Protein AF-A0A8T4J814-F1 (afdb_monomer)

Nearest PDB structures (foldseek):
  3o04-assembly1_A  TM=9.992E-01  e=4.311E-05  Listeria monocytogenes EGD-e
  5sxo-assembly1_A-2  TM=1.005E+00  e=4.311E-05  Listeria monocytogenes ATCC 19115
  4b7v-assembly1_A  TM=9.773E-01  e=1.394E-04  Pseudomonas aeruginosa PAO1
  8qer-assembly1_A  TM=9.788E-01  e=2.506E-04  Pseudomonas aeruginosa
  6smo-assembly3_F  TM=9.863E-01  e=3.617E-04  Photorhabdus laumondii subsp. laumondii TTO1

Structure (mmCIF,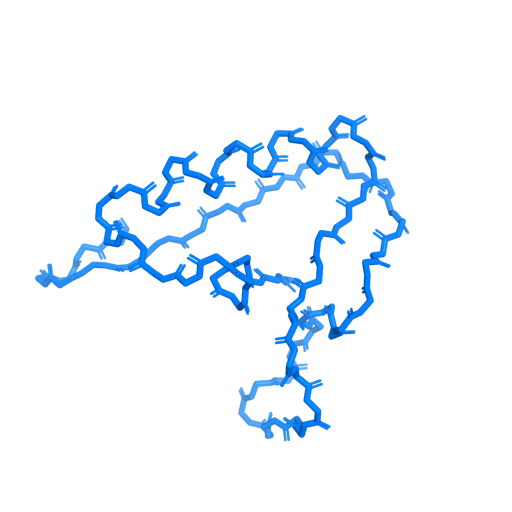 N/CA/C/O backbone):
data_AF-A0A8T4J814-F1
#
_entry.id   AF-A0A8T4J814-F1
#
loop_
_atom_site.group_PDB
_atom_site.id
_atom_site.type_symbol
_atom_site.label_atom_id
_atom_site.label_alt_id
_atom_site.label_comp_id
_atom_site.label_asym_id
_atom_site.label_entity_id
_atom_site.label_seq_id
_atom_site.pdbx_PDB_ins_code
_atom_site.Cartn_x
_atom_site.Cartn_y
_atom_site.Cartn_z
_atom_site.occupancy
_atom_site.B_iso_or_equiv
_atom_site.auth_seq_id
_atom_site.auth_comp_id
_atom_site.auth_asym_id
_atom_site.auth_atom_id
_atom_site.pdbx_PDB_model_num
ATOM 1 N N . VAL A 1 1 ? -8.761 -2.773 -2.379 1.00 94.44 1 VAL A N 1
ATOM 2 C CA . VAL A 1 1 ? -7.276 -2.850 -2.335 1.00 94.44 1 VAL A CA 1
ATOM 3 C C . VAL A 1 1 ? -6.742 -1.518 -2.847 1.00 94.44 1 VAL A C 1
ATOM 5 O O . VAL A 1 1 ? -7.436 -0.904 -3.636 1.00 94.44 1 VAL A O 1
ATOM 8 N N . SER A 1 2 ? -5.588 -1.017 -2.411 1.00 97.44 2 SER A N 1
ATOM 9 C CA . SER A 1 2 ? -4.972 0.174 -3.024 1.00 97.44 2 SER A CA 1
ATOM 10 C C . SER A 1 2 ? -3.448 0.142 -2.898 1.00 97.44 2 SER A C 1
ATOM 12 O O . SER A 1 2 ? -2.909 -0.698 -2.176 1.00 97.44 2 SER A O 1
ATOM 14 N N . SER A 1 3 ? -2.745 1.014 -3.630 1.00 98.25 3 SER A N 1
ATOM 15 C CA . SER A 1 3 ? -1.277 1.075 -3.635 1.00 98.25 3 SER A CA 1
ATOM 16 C C . SER A 1 3 ? -0.765 2.494 -3.415 1.00 98.25 3 SER A C 1
ATOM 18 O O . SER A 1 3 ? -0.791 3.319 -4.322 1.00 98.25 3 SER A O 1
ATOM 20 N N . ILE A 1 4 ? -0.197 2.771 -2.236 1.00 98.38 4 ILE A N 1
ATOM 21 C CA . ILE A 1 4 ? 0.395 4.088 -1.937 1.00 98.38 4 ILE A CA 1
ATOM 22 C C . ILE A 1 4 ? 1.678 4.361 -2.737 1.00 98.38 4 ILE A C 1
ATOM 24 O O . ILE A 1 4 ? 2.080 5.519 -2.880 1.00 98.38 4 ILE A O 1
ATOM 28 N N . LYS A 1 5 ? 2.295 3.320 -3.323 1.00 98.50 5 LYS A N 1
ATOM 29 C CA . LYS A 1 5 ? 3.431 3.464 -4.250 1.00 98.50 5 LYS A CA 1
ATOM 30 C C . LYS A 1 5 ? 3.079 4.365 -5.440 1.00 98.50 5 LYS A C 1
ATOM 32 O O . LYS A 1 5 ? 3.978 4.981 -6.003 1.00 98.50 5 LYS A O 1
ATOM 37 N N . SER A 1 6 ? 1.795 4.508 -5.787 1.00 98.25 6 SER A N 1
ATOM 38 C CA . SER A 1 6 ? 1.336 5.437 -6.826 1.00 98.25 6 SER A CA 1
ATOM 39 C C . SER A 1 6 ? 1.608 6.914 -6.507 1.00 98.25 6 SER A C 1
ATOM 41 O O . SER A 1 6 ? 1.579 7.742 -7.412 1.00 98.25 6 SER A O 1
ATOM 43 N N . MET A 1 7 ? 1.824 7.259 -5.233 1.00 98.38 7 MET A N 1
ATOM 44 C CA . MET A 1 7 ? 2.046 8.632 -4.763 1.00 98.38 7 MET A CA 1
ATOM 45 C C . MET A 1 7 ? 3.485 8.858 -4.294 1.00 98.38 7 MET A C 1
ATOM 47 O O . MET A 1 7 ? 4.077 9.890 -4.594 1.00 98.38 7 MET A O 1
ATOM 51 N N . ILE A 1 8 ? 4.053 7.895 -3.561 1.00 97.94 8 ILE A N 1
ATOM 52 C CA . ILE A 1 8 ? 5.381 8.031 -2.934 1.00 97.94 8 ILE A CA 1
ATOM 53 C C . ILE A 1 8 ? 6.477 7.206 -3.624 1.00 97.94 8 ILE A C 1
ATOM 55 O O . ILE A 1 8 ? 7.631 7.225 -3.199 1.00 97.94 8 ILE A O 1
ATOM 59 N N . GLY A 1 9 ? 6.130 6.472 -4.684 1.00 97.88 9 GLY A N 1
ATOM 60 C CA . GLY A 1 9 ? 7.042 5.580 -5.391 1.00 97.88 9 GLY A CA 1
ATOM 61 C C . GLY A 1 9 ? 7.406 4.322 -4.599 1.00 97.88 9 GLY A C 1
ATOM 62 O O . GLY A 1 9 ? 6.804 3.987 -3.578 1.00 97.88 9 GLY A O 1
ATOM 63 N N . HIS A 1 10 ? 8.411 3.595 -5.091 1.00 97.94 10 HIS A N 1
ATOM 64 C CA . HIS A 1 10 ? 8.891 2.362 -4.470 1.00 97.94 10 HIS A CA 1
ATOM 65 C C . HIS A 1 10 ? 10.264 2.565 -3.818 1.00 97.94 10 HIS A C 1
ATOM 67 O O . HIS A 1 10 ? 11.306 2.459 -4.458 1.00 97.94 10 HIS A O 1
ATOM 73 N N . SER A 1 11 ? 10.268 2.776 -2.503 1.00 97.12 11 SER A N 1
ATOM 74 C CA . SER A 1 11 ? 11.477 2.979 -1.688 1.00 97.12 11 SER A CA 1
ATOM 75 C C . SER A 1 11 ? 12.195 1.677 -1.281 1.00 97.12 11 SER A C 1
ATOM 77 O O . SER A 1 11 ? 12.862 1.619 -0.246 1.00 97.12 11 SER A O 1
ATOM 79 N N . LEU A 1 12 ? 12.070 0.618 -2.092 1.00 96.31 12 LEU A N 1
ATOM 80 C CA . LEU A 1 12 ? 12.664 -0.706 -1.858 1.00 96.31 12 LEU A CA 1
ATOM 81 C C . LEU A 1 12 ? 12.374 -1.229 -0.442 1.00 96.31 12 LEU A C 1
ATOM 83 O O . LEU A 1 12 ? 11.213 -1.294 -0.051 1.00 96.31 12 LEU A O 1
ATOM 87 N N . GLY A 1 13 ? 13.402 -1.586 0.333 1.00 95.00 13 GLY A N 1
ATOM 88 C CA . GLY A 1 13 ? 13.247 -2.171 1.667 1.00 95.00 13 GLY A CA 1
ATOM 89 C C . GLY A 1 13 ? 12.500 -1.287 2.671 1.00 95.00 13 GLY A C 1
ATOM 90 O O . GLY A 1 13 ? 11.966 -1.807 3.643 1.00 95.00 13 GLY A O 1
ATOM 91 N N . ALA A 1 14 ? 12.407 0.027 2.439 1.00 97.62 14 ALA A N 1
ATOM 92 C CA . ALA A 1 14 ? 11.648 0.920 3.312 1.00 97.62 14 ALA A CA 1
ATOM 93 C C . ALA A 1 14 ? 10.134 0.890 3.043 1.00 97.62 14 ALA A C 1
ATOM 95 O O . ALA A 1 14 ? 9.364 1.301 3.913 1.00 97.62 14 ALA A O 1
ATOM 96 N N . ILE A 1 15 ? 9.689 0.423 1.867 1.00 98.06 15 ILE A N 1
ATOM 97 C CA . ILE A 1 15 ? 8.290 0.600 1.457 1.00 98.06 15 ILE A CA 1
ATOM 98 C C . ILE A 1 15 ? 7.322 -0.163 2.357 1.00 98.06 15 ILE A C 1
ATOM 100 O O . ILE A 1 15 ? 6.276 0.377 2.693 1.00 98.06 15 ILE A O 1
ATOM 104 N N . GLY A 1 16 ? 7.710 -1.353 2.828 1.00 97.19 16 GLY A N 1
ATOM 105 C CA . GLY A 1 16 ? 6.872 -2.157 3.717 1.00 97.19 16 GLY A CA 1
ATOM 106 C C . GLY A 1 16 ? 6.565 -1.432 5.028 1.00 97.19 16 GLY A C 1
ATOM 107 O O . GLY A 1 16 ? 5.416 -1.386 5.456 1.00 97.19 16 GLY A O 1
ATOM 108 N N . SER A 1 1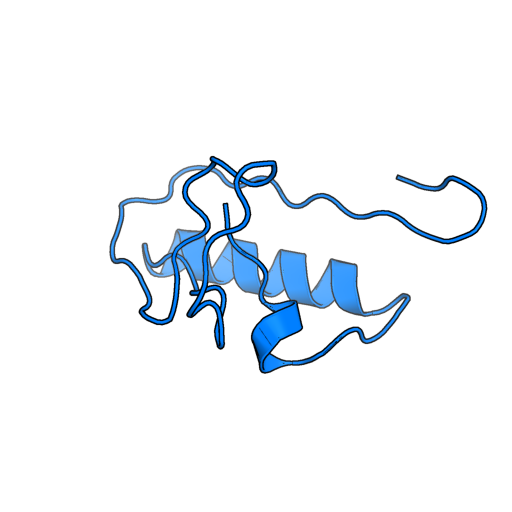7 ? 7.562 -0.775 5.630 1.00 98.31 17 SER A N 1
ATOM 109 C CA . SER A 1 17 ? 7.364 0.020 6.849 1.00 98.31 17 SER A CA 1
ATOM 110 C C . SER A 1 17 ? 6.449 1.225 6.617 1.00 98.31 17 SER A C 1
ATOM 112 O O . SER A 1 17 ? 5.631 1.551 7.476 1.00 98.31 17 SER A O 1
ATOM 114 N N . ILE A 1 18 ? 6.558 1.880 5.456 1.00 98.44 18 ILE A N 1
ATOM 115 C CA . ILE A 1 18 ? 5.694 3.017 5.107 1.00 98.44 18 ILE A CA 1
ATOM 116 C C . ILE A 1 18 ? 4.254 2.545 4.857 1.00 98.44 18 ILE A C 1
ATOM 118 O O . ILE A 1 18 ? 3.310 3.195 5.301 1.00 98.44 18 ILE A O 1
ATOM 122 N N . GLU A 1 19 ? 4.072 1.393 4.210 1.00 98.44 19 GLU A N 1
ATOM 123 C CA . GLU A 1 19 ? 2.759 0.777 3.990 1.00 98.44 19 GLU A CA 1
ATOM 124 C C . GLU A 1 19 ? 2.084 0.384 5.305 1.00 98.44 19 GLU A C 1
ATOM 126 O O . GLU A 1 19 ? 0.890 0.627 5.471 1.00 98.44 19 GLU A O 1
ATOM 131 N N . VAL A 1 20 ? 2.839 -0.142 6.274 1.00 98.44 20 VAL A N 1
ATOM 132 C CA . VAL A 1 20 ? 2.320 -0.436 7.620 1.00 98.44 20 VAL A CA 1
ATOM 133 C C . VAL A 1 20 ? 1.879 0.840 8.341 1.00 98.44 20 VAL A C 1
ATOM 135 O O . VAL A 1 20 ? 0.800 0.858 8.932 1.00 98.44 20 VAL A O 1
ATOM 138 N N . ALA A 1 21 ? 2.656 1.924 8.260 1.00 98.56 21 ALA A N 1
ATOM 139 C CA . ALA A 1 21 ? 2.258 3.210 8.836 1.00 98.56 21 ALA A CA 1
ATOM 140 C C . ALA A 1 21 ? 0.974 3.755 8.184 1.00 98.56 21 ALA A C 1
ATOM 142 O O . ALA A 1 21 ? 0.061 4.189 8.885 1.00 98.56 21 ALA A O 1
ATOM 143 N N . ALA A 1 22 ? 0.863 3.671 6.855 1.00 98.56 22 ALA A N 1
ATOM 144 C CA . ALA A 1 22 ? -0.347 4.063 6.135 1.00 98.56 22 ALA A CA 1
ATOM 145 C C . ALA A 1 22 ? -1.560 3.196 6.514 1.00 98.56 22 ALA A C 1
ATOM 147 O O . ALA A 1 22 ? -2.658 3.721 6.667 1.00 98.56 22 ALA A O 1
ATOM 148 N N . CYS A 1 23 ? -1.369 1.890 6.719 1.00 98.69 23 CYS A N 1
ATOM 149 C CA . CYS A 1 23 ? -2.414 0.978 7.185 1.00 98.69 23 CYS A CA 1
ATOM 150 C C . CYS A 1 23 ? -2.928 1.345 8.585 1.00 98.69 23 CYS A C 1
ATOM 152 O O . CYS A 1 23 ? -4.137 1.345 8.809 1.00 98.69 23 CYS A O 1
ATOM 154 N N . ALA A 1 24 ? -2.031 1.693 9.513 1.00 98.75 24 ALA A N 1
ATOM 155 C CA . ALA A 1 24 ? -2.417 2.152 10.847 1.00 98.75 24 ALA A CA 1
ATOM 156 C C . ALA A 1 24 ? -3.247 3.445 10.779 1.00 98.75 24 ALA A C 1
ATOM 158 O O . ALA A 1 24 ? -4.299 3.536 11.408 1.00 98.75 24 ALA A O 1
ATOM 159 N N . LEU A 1 25 ? -2.822 4.403 9.947 1.00 98.62 25 LEU A N 1
ATOM 160 C CA . LEU A 1 25 ? -3.559 5.648 9.721 1.00 98.62 25 LEU A CA 1
ATOM 161 C C . LEU A 1 25 ? -4.907 5.419 9.022 1.00 98.62 25 LEU A C 1
ATOM 163 O O . LEU A 1 25 ? -5.859 6.143 9.303 1.00 9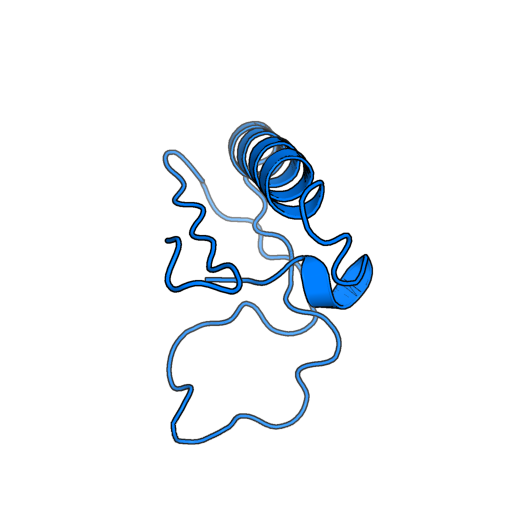8.62 25 LEU A O 1
ATOM 167 N N . ALA A 1 26 ? -5.010 4.427 8.135 1.00 98.75 26 ALA A N 1
ATOM 168 C CA . ALA A 1 26 ? -6.265 4.088 7.468 1.00 98.75 26 ALA A CA 1
ATOM 169 C C . ALA A 1 26 ? -7.322 3.583 8.463 1.00 98.75 26 ALA A C 1
ATOM 171 O O . ALA A 1 26 ? -8.479 3.993 8.376 1.00 98.75 26 ALA A O 1
ATOM 172 N N . ILE A 1 27 ? -6.911 2.753 9.430 1.00 98.69 27 ILE A N 1
ATOM 173 C CA . ILE A 1 27 ? -7.764 2.311 10.546 1.00 98.69 27 ILE A CA 1
ATOM 174 C C . ILE A 1 27 ? -8.150 3.502 11.425 1.00 98.69 27 ILE A C 1
ATOM 176 O O . ILE A 1 27 ? -9.328 3.725 11.683 1.00 98.69 27 ILE A O 1
ATOM 180 N N . GLU A 1 28 ? -7.164 4.292 11.862 1.00 98.75 28 GLU A N 1
ATOM 181 C CA . GLU A 1 28 ? -7.390 5.426 12.766 1.00 98.75 28 GLU A CA 1
ATOM 182 C C . GLU A 1 28 ? -8.386 6.440 12.191 1.00 98.75 28 GLU A C 1
ATOM 184 O O . GLU A 1 28 ? -9.263 6.928 12.904 1.00 98.75 28 GLU A O 1
ATOM 189 N N . ASN A 1 29 ? -8.269 6.738 10.896 1.00 98.69 29 ASN A N 1
ATOM 190 C CA . ASN A 1 29 ? -9.054 7.785 10.251 1.00 98.69 29 ASN A CA 1
ATOM 191 C C . ASN A 1 29 ? -10.299 7.265 9.520 1.00 98.69 29 ASN A C 1
ATOM 193 O O . ASN A 1 29 ? -11.086 8.084 9.058 1.00 98.69 29 ASN A O 1
ATOM 197 N N . ASN A 1 30 ? -10.505 5.946 9.410 1.00 98.69 30 ASN A N 1
ATOM 198 C CA . ASN A 1 30 ? -11.567 5.350 8.583 1.00 98.69 30 ASN A CA 1
ATOM 199 C C . ASN A 1 30 ? -11.546 5.862 7.128 1.00 98.69 30 ASN A C 1
ATOM 201 O O . ASN A 1 30 ? -12.571 6.210 6.535 1.00 98.69 30 ASN A O 1
ATOM 205 N N . VAL A 1 31 ? -10.343 5.932 6.552 1.00 98.69 31 VAL A N 1
ATOM 206 C CA . VAL A 1 31 ? -10.119 6.387 5.175 1.00 98.69 31 VAL A CA 1
ATOM 207 C C . VAL A 1 31 ? -9.157 5.443 4.472 1.00 98.69 31 VAL A C 1
ATOM 209 O O . VAL A 1 31 ? -8.040 5.209 4.931 1.00 98.69 31 VAL A O 1
ATOM 212 N N . VAL A 1 32 ? -9.567 4.943 3.309 1.00 98.69 32 VAL A N 1
ATOM 213 C CA . VAL A 1 32 ? -8.716 4.142 2.428 1.00 98.69 32 VAL A CA 1
ATOM 214 C C . VAL A 1 32 ? -7.985 5.076 1.454 1.00 98.69 32 VAL A C 1
ATOM 216 O O . VAL A 1 32 ? -8.650 5.814 0.717 1.00 98.69 32 VAL A O 1
ATOM 219 N N . PRO A 1 33 ? -6.637 5.065 1.415 1.00 98.62 33 PRO A N 1
ATOM 220 C CA . PRO A 1 33 ? -5.883 5.897 0.484 1.00 98.62 33 PRO A CA 1
ATOM 221 C C . PRO A 1 33 ? -6.109 5.438 -0.964 1.00 98.62 33 PRO A C 1
ATOM 223 O O . PRO A 1 33 ? -6.258 4.232 -1.200 1.00 98.62 33 PRO A O 1
ATOM 226 N N . PRO A 1 34 ? -6.097 6.362 -1.939 1.00 98.62 34 PRO A N 1
ATOM 227 C CA . PRO A 1 34 ? -6.323 6.016 -3.331 1.00 98.62 34 PRO A CA 1
ATOM 228 C C . PRO A 1 34 ? -5.102 5.360 -3.971 1.00 98.62 34 PRO A C 1
ATOM 230 O O . PRO A 1 34 ? -3.959 5.578 -3.561 1.00 98.62 34 PRO A O 1
ATOM 233 N N . THR A 1 35 ? -5.350 4.646 -5.063 1.00 98.75 35 THR A N 1
ATOM 234 C CA . THR A 1 35 ? -4.346 4.394 -6.097 1.00 98.75 35 THR A CA 1
ATOM 235 C C . THR A 1 35 ? -4.408 5.545 -7.099 1.00 98.75 35 THR A C 1
ATOM 237 O O . THR A 1 35 ? -5.308 5.623 -7.936 1.00 98.75 35 THR A O 1
ATOM 240 N N . ALA A 1 36 ? -3.475 6.484 -6.974 1.00 98.44 36 ALA A N 1
ATOM 241 C CA . ALA A 1 36 ? -3.369 7.642 -7.859 1.00 98.44 36 ALA A CA 1
ATOM 242 C C . ALA A 1 36 ? -2.972 7.236 -9.291 1.00 98.44 36 ALA A C 1
ATOM 244 O O . ALA A 1 36 ? -2.299 6.225 -9.493 1.00 98.44 36 ALA A O 1
ATOM 245 N N . ASN A 1 37 ? -3.325 8.076 -10.268 1.00 98.25 37 ASN A N 1
ATOM 246 C CA . ASN A 1 37 ? -2.994 7.924 -11.694 1.00 98.25 37 ASN A CA 1
ATOM 247 C C . ASN A 1 37 ? -3.642 6.710 -12.394 1.00 98.25 37 ASN A C 1
ATOM 249 O O . ASN A 1 37 ? -3.234 6.350 -13.497 1.00 98.25 37 ASN A O 1
ATOM 253 N N . LEU A 1 38 ? -4.648 6.076 -11.784 1.00 98.31 38 LEU A N 1
ATOM 254 C CA . LEU A 1 38 ? -5.367 4.952 -12.386 1.00 98.31 38 LEU A CA 1
ATOM 255 C C . LEU A 1 38 ? -6.537 5.478 -13.232 1.00 98.31 38 LEU A C 1
ATOM 257 O O . LEU A 1 38 ? -7.633 5.701 -12.719 1.00 98.31 38 LEU A O 1
ATOM 261 N N . HIS A 1 39 ? -6.289 5.724 -14.521 1.00 97.75 39 HIS A N 1
ATOM 262 C CA . HIS A 1 39 ? -7.284 6.273 -15.461 1.00 97.75 39 HIS A CA 1
ATOM 263 C C . HIS A 1 39 ? -7.878 5.232 -16.414 1.00 97.75 39 HIS A C 1
ATOM 265 O O . HIS A 1 39 ? -9.032 5.358 -16.816 1.00 97.75 39 HIS A O 1
ATOM 271 N N . GLU A 1 40 ? -7.097 4.215 -16.765 1.00 97.69 40 GLU A N 1
ATOM 272 C CA . GLU A 1 40 ? -7.493 3.129 -17.656 1.00 97.69 40 GLU A CA 1
ATOM 273 C C . GLU A 1 40 ? -7.407 1.817 -16.878 1.00 97.69 40 GLU A C 1
ATOM 275 O O . GLU A 1 40 ? -6.369 1.507 -16.292 1.00 97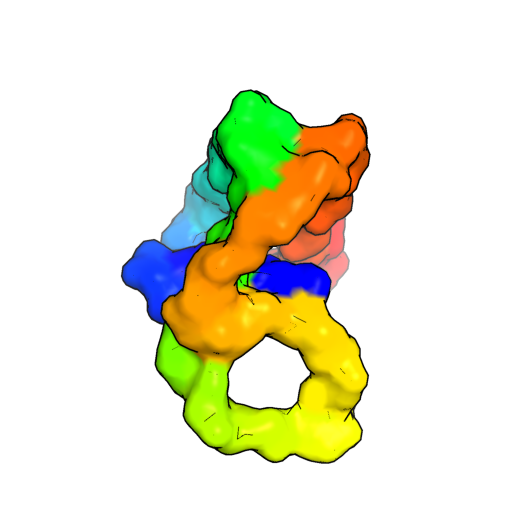.69 40 GLU A O 1
ATOM 280 N N . ALA A 1 41 ? -8.523 1.093 -16.804 1.00 95.81 41 ALA A N 1
ATOM 281 C CA . ALA A 1 41 ? -8.583 -0.186 -16.111 1.00 95.81 41 ALA A CA 1
ATOM 282 C C . ALA A 1 41 ? -8.021 -1.298 -17.003 1.00 95.81 41 ALA A C 1
ATOM 284 O O . ALA A 1 41 ? -8.355 -1.377 -18.185 1.00 95.81 41 ALA A O 1
ATOM 285 N N . ASP A 1 42 ? -7.211 -2.174 -16.416 1.00 97.75 42 ASP A N 1
ATOM 286 C CA . ASP A 1 42 ? -6.719 -3.380 -17.074 1.00 97.75 42 ASP A CA 1
ATOM 287 C C . ASP A 1 42 ? -7.725 -4.529 -16.851 1.00 97.75 42 ASP A C 1
ATOM 289 O O . ASP A 1 42 ? -8.084 -4.781 -15.699 1.00 97.75 42 ASP A O 1
ATOM 293 N N . PRO A 1 43 ? -8.193 -5.236 -17.899 1.00 96.75 43 PRO A N 1
ATOM 294 C CA . PRO A 1 43 ? -9.099 -6.377 -17.754 1.00 96.75 43 PRO A CA 1
ATOM 295 C C . PRO A 1 43 ? -8.585 -7.511 -16.854 1.00 96.75 43 PRO A C 1
ATOM 297 O O . PRO A 1 43 ? -9.401 -8.258 -16.319 1.00 96.75 43 PRO A O 1
ATOM 300 N N . GLU A 1 44 ? -7.267 -7.667 -16.696 1.00 98.19 44 GLU A N 1
ATOM 301 C CA . GLU A 1 44 ? -6.670 -8.657 -15.784 1.00 98.19 44 GLU A CA 1
ATOM 302 C C . GLU A 1 44 ? -6.631 -8.168 -14.326 1.00 98.19 44 GLU A C 1
ATOM 304 O O . GLU A 1 44 ? -6.478 -8.965 -13.399 1.00 98.19 44 GLU A O 1
ATOM 309 N N . CYS A 1 45 ? -6.783 -6.859 -14.113 1.00 97.25 45 CYS A N 1
ATOM 310 C CA . CYS A 1 45 ? -6.863 -6.219 -12.807 1.00 97.25 45 CYS A CA 1
ATOM 311 C C . CYS A 1 45 ? -8.312 -5.781 -12.550 1.00 97.25 45 CYS A C 1
ATOM 313 O O . CYS A 1 45 ? -8.650 -4.602 -12.665 1.00 97.25 45 CYS A O 1
ATOM 315 N N . ASP A 1 46 ? -9.178 -6.728 -12.189 1.00 96.75 46 ASP A N 1
ATOM 316 C CA . ASP A 1 46 ? -10.633 -6.536 -12.077 1.00 96.75 46 ASP A CA 1
ATOM 317 C C . ASP A 1 46 ? -11.143 -6.240 -10.649 1.00 96.75 46 ASP A C 1
ATOM 319 O O . ASP A 1 46 ? -12.351 -6.149 -10.41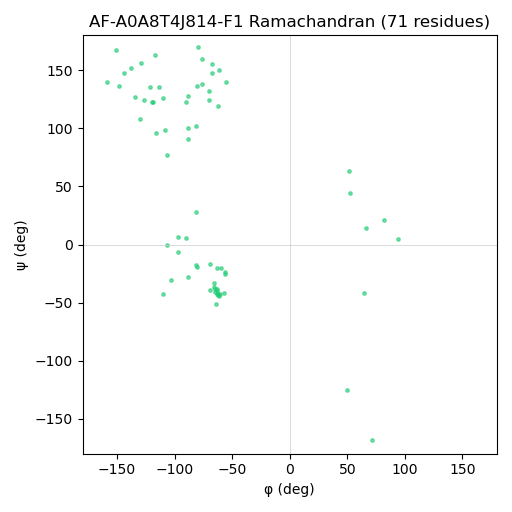2 1.00 96.75 46 ASP A O 1
ATOM 323 N N . LEU A 1 47 ? -10.238 -6.057 -9.681 1.00 98.12 47 LEU A N 1
ATOM 324 C CA . LEU A 1 47 ? -10.585 -5.694 -8.304 1.00 98.12 47 LEU A CA 1
ATOM 325 C C . LEU A 1 47 ? -10.897 -4.195 -8.142 1.00 98.12 47 LEU A C 1
ATOM 327 O O . LEU A 1 47 ? -10.629 -3.354 -8.996 1.00 98.12 47 LEU A O 1
ATOM 331 N N . ASP A 1 48 ? -11.419 -3.827 -6.97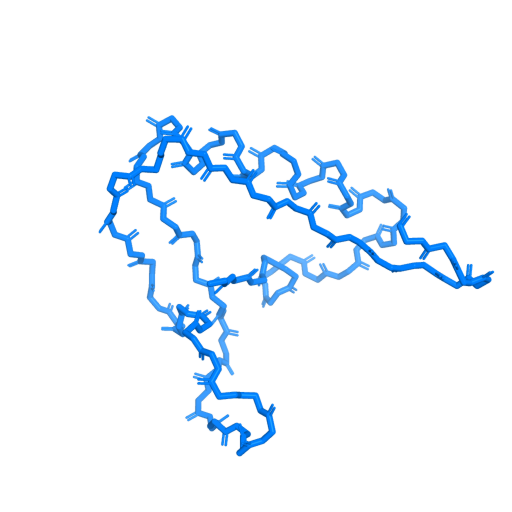3 1.00 97.88 48 ASP A N 1
ATOM 332 C CA . ASP A 1 48 ? -11.564 -2.425 -6.583 1.00 97.88 48 ASP A CA 1
ATOM 333 C C . ASP A 1 48 ? -10.240 -1.870 -6.035 1.00 97.88 48 ASP A C 1
ATOM 335 O O . ASP A 1 48 ? -9.862 -2.136 -4.884 1.00 97.88 48 ASP A O 1
ATOM 339 N N . TYR A 1 49 ? -9.541 -1.106 -6.880 1.00 98.38 49 TYR A N 1
ATOM 340 C CA . TYR A 1 49 ? -8.238 -0.497 -6.586 1.00 98.38 49 TYR A CA 1
ATOM 341 C C . TYR A 1 49 ? -8.319 0.906 -5.959 1.00 98.38 49 TYR A C 1
ATOM 343 O O . TYR A 1 49 ? -7.280 1.548 -5.785 1.00 98.38 49 TYR A O 1
ATOM 351 N N . VAL A 1 50 ? -9.523 1.402 -5.630 1.00 98.44 50 VAL A N 1
ATOM 352 C CA . VAL A 1 50 ? -9.753 2.760 -5.092 1.00 98.44 50 VAL A CA 1
ATOM 353 C C . VAL A 1 50 ? -9.082 3.835 -5.976 1.00 98.44 50 VAL A C 1
ATOM 355 O O . VAL A 1 50 ? -8.121 4.481 -5.554 1.00 98.44 50 VAL A O 1
ATOM 358 N N . PRO A 1 51 ? -9.503 3.986 -7.246 1.00 98.38 51 PRO A N 1
ATOM 359 C CA . PRO A 1 51 ? -8.813 4.846 -8.203 1.00 98.38 51 PRO A CA 1
ATOM 360 C C . PRO A 1 51 ? -8.972 6.333 -7.867 1.00 98.38 51 PRO A C 1
ATOM 362 O O . PRO A 1 51 ? -10.090 6.816 -7.705 1.00 98.38 51 PRO A O 1
ATOM 365 N N . ASN A 1 52 ? -7.854 7.064 -7.884 1.00 98.38 52 ASN A N 1
ATOM 366 C CA . ASN A 1 52 ? -7.719 8.533 -7.871 1.00 98.38 52 ASN A CA 1
ATOM 367 C C . ASN A 1 52 ? -8.213 9.286 -6.623 1.00 98.38 52 ASN A C 1
ATOM 369 O O . ASN A 1 52 ? -7.519 10.194 -6.169 1.00 98.38 52 ASN A O 1
ATOM 373 N N . GLU A 1 53 ? -9.359 8.925 -6.054 1.00 98.56 53 GLU A N 1
ATOM 374 C CA . GLU A 1 53 ? -9.961 9.604 -4.906 1.00 98.56 53 GLU A CA 1
ATOM 375 C C . GLU A 1 53 ? -9.978 8.697 -3.675 1.00 98.56 53 GLU A C 1
ATOM 377 O O . GLU A 1 53 ? -10.292 7.507 -3.757 1.00 98.56 53 GLU A O 1
ATOM 382 N N . ALA A 1 54 ? -9.599 9.262 -2.525 1.00 98.38 54 ALA A N 1
ATOM 383 C CA . ALA A 1 54 ? -9.668 8.558 -1.252 1.00 98.38 54 ALA A CA 1
ATOM 384 C C . ALA A 1 54 ? -11.121 8.188 -0.933 1.00 98.38 54 ALA A C 1
ATOM 386 O O . ALA A 1 54 ? -12.051 8.907 -1.302 1.00 98.38 54 ALA A O 1
ATOM 387 N N . ARG A 1 55 ? -11.316 7.083 -0.213 1.00 98.56 55 ARG A N 1
ATOM 388 C CA . ARG A 1 55 ? -12.654 6.620 0.157 1.00 98.56 55 ARG A CA 1
ATOM 389 C C . ARG A 1 55 ? -12.812 6.570 1.666 1.00 98.56 55 ARG A C 1
ATOM 391 O O . ARG A 1 55 ? -12.074 5.852 2.335 1.00 98.56 55 ARG A O 1
ATOM 398 N N . GLU A 1 56 ? -13.804 7.285 2.179 1.00 98.50 56 GLU A N 1
ATOM 399 C CA . GLU A 1 56 ? -14.267 7.130 3.558 1.00 98.50 56 GLU A CA 1
ATOM 400 C C . GLU A 1 56 ? -14.990 5.786 3.704 1.00 98.50 56 GLU A C 1
ATOM 402 O O . GLU A 1 56 ? -15.915 5.467 2.951 1.00 98.50 56 GLU A O 1
ATOM 407 N N . LEU A 1 57 ? -14.530 4.968 4.644 1.00 96.81 57 LEU A N 1
ATOM 408 C CA . LEU A 1 57 ? -15.055 3.634 4.919 1.00 96.81 57 LEU A CA 1
ATOM 409 C C . LEU A 1 57 ? -14.654 3.253 6.341 1.00 96.81 57 LEU A C 1
ATOM 411 O O . LEU A 1 57 ? -13.517 3.492 6.726 1.00 96.81 57 LEU A O 1
ATOM 415 N N . GLN A 1 58 ? -15.534 2.605 7.104 1.00 98.25 58 GLN A N 1
ATOM 416 C CA . GLN A 1 58 ? -15.111 2.026 8.378 1.00 98.25 58 GLN A CA 1
ATOM 417 C C . GLN A 1 58 ? -14.051 0.939 8.132 1.00 98.25 58 GLN A C 1
ATOM 419 O O . GLN A 1 58 ? -14.322 -0.045 7.439 1.00 98.25 58 GLN A O 1
ATOM 424 N N . VAL A 1 59 ? -12.848 1.120 8.683 1.00 98.12 59 VAL A N 1
ATOM 425 C CA . VAL A 1 59 ? -11.719 0.200 8.496 1.00 98.12 59 VAL A CA 1
ATOM 426 C C . VAL A 1 59 ? -11.340 -0.413 9.838 1.00 98.12 59 VAL A C 1
ATOM 428 O O . VAL A 1 59 ? -10.568 0.156 10.597 1.00 98.12 59 VAL A O 1
ATOM 431 N N . ASP A 1 60 ? -11.850 -1.611 10.116 1.00 98.31 60 ASP A N 1
ATOM 432 C CA . ASP A 1 60 ? -11.520 -2.321 11.360 1.00 98.31 60 ASP A CA 1
ATOM 433 C C . ASP A 1 60 ? -10.262 -3.195 11.222 1.00 98.31 60 ASP A C 1
ATOM 435 O O . ASP A 1 60 ? -9.573 -3.471 12.201 1.00 98.31 60 ASP A O 1
ATOM 439 N N . ASN A 1 61 ? -9.968 -3.666 10.005 1.00 98.31 61 ASN A N 1
ATOM 440 C CA . ASN A 1 61 ? -8.860 -4.574 9.717 1.00 98.31 61 ASN A CA 1
ATOM 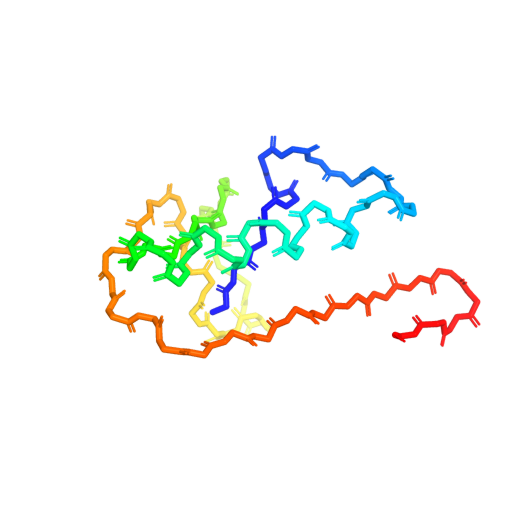441 C C . ASN A 1 61 ? -8.230 -4.252 8.360 1.00 98.31 61 ASN A C 1
ATOM 443 O O . ASN A 1 61 ? -8.921 -3.867 7.416 1.00 98.31 61 ASN A O 1
ATOM 447 N N . VAL A 1 62 ? -6.921 -4.476 8.251 1.00 98.38 62 VAL A N 1
ATOM 448 C CA . VAL A 1 62 ? -6.128 -4.213 7.042 1.00 98.38 62 VAL A CA 1
ATOM 449 C C . VAL A 1 62 ? -5.148 -5.350 6.779 1.00 98.38 62 VAL A C 1
ATOM 451 O O . VAL A 1 62 ? -4.685 -6.017 7.703 1.00 98.38 62 VAL A O 1
ATOM 454 N N . LEU A 1 63 ? -4.808 -5.544 5.507 1.00 98.31 63 LEU A N 1
ATOM 455 C CA . LEU A 1 63 ? -3.766 -6.460 5.060 1.00 98.31 63 LEU A CA 1
ATOM 456 C C . LEU A 1 63 ? -2.791 -5.690 4.166 1.00 98.31 63 LEU A C 1
ATOM 458 O O . LEU A 1 63 ? -3.204 -5.107 3.166 1.00 98.31 63 LEU A O 1
ATOM 462 N N . SER A 1 64 ? -1.506 -5.722 4.520 1.00 97.69 64 SER A N 1
ATOM 463 C CA . SER A 1 64 ? -0.410 -5.215 3.691 1.00 97.69 64 SER A CA 1
ATOM 464 C C . SER A 1 64 ? 0.414 -6.395 3.186 1.00 97.69 64 SER A C 1
ATOM 466 O O . SER A 1 64 ? 0.839 -7.230 3.985 1.00 97.69 64 SER A O 1
ATOM 468 N N . VAL A 1 65 ? 0.609 -6.480 1.869 1.00 97.25 65 VAL A N 1
ATOM 469 C CA . VAL A 1 65 ? 1.386 -7.540 1.211 1.00 97.25 65 VAL A CA 1
ATOM 470 C C . VAL A 1 65 ? 2.541 -6.932 0.427 1.00 97.25 65 VAL A C 1
ATOM 472 O O . VAL A 1 65 ? 2.372 -5.941 -0.286 1.00 97.25 65 VAL A O 1
ATOM 475 N N . GLY A 1 66 ? 3.719 -7.536 0.563 1.00 95.12 66 GLY A N 1
ATOM 476 C CA . GLY A 1 66 ? 4.934 -7.152 -0.142 1.00 95.12 66 GLY A CA 1
ATOM 477 C C . GLY A 1 66 ? 5.427 -8.273 -1.050 1.00 95.12 66 GLY A C 1
ATOM 478 O O . GLY A 1 66 ? 5.015 -9.423 -0.952 1.00 95.12 66 GLY A O 1
ATOM 479 N N . SER A 1 67 ? 6.305 -7.940 -1.986 1.00 97.00 67 SER A N 1
ATOM 480 C CA . SER A 1 67 ? 7.095 -8.929 -2.719 1.00 97.00 67 SER A CA 1
ATOM 481 C C . SER A 1 67 ? 8.442 -8.310 -3.062 1.00 97.00 67 SER A C 1
ATOM 483 O O . SER A 1 67 ? 8.513 -7.140 -3.446 1.00 97.00 67 SER A O 1
ATOM 485 N N . GLY A 1 68 ? 9.515 -9.075 -2.885 1.00 95.81 68 GLY A N 1
ATOM 486 C CA . GLY A 1 68 ? 10.894 -8.632 -3.071 1.00 95.81 68 GLY A CA 1
ATOM 487 C C . GLY A 1 68 ? 11.696 -9.564 -3.977 1.00 95.81 68 GLY A C 1
ATOM 488 O O . GLY A 1 68 ? 11.397 -10.752 -4.116 1.00 95.81 68 GLY A O 1
ATOM 489 N N . PHE A 1 69 ? 12.753 -9.029 -4.592 1.00 95.88 69 PHE A N 1
ATOM 490 C CA . PHE A 1 69 ? 13.680 -9.826 -5.401 1.00 95.88 69 PHE A CA 1
ATOM 491 C C . PHE A 1 69 ? 14.251 -11.006 -4.608 1.00 95.88 69 PHE A C 1
ATOM 493 O O . PHE A 1 69 ? 14.601 -10.855 -3.444 1.00 95.88 69 PHE A O 1
ATOM 500 N N . GLY A 1 70 ? 14.386 -12.167 -5.255 1.00 96.50 70 GLY A N 1
ATOM 501 C CA . GLY A 1 70 ? 14.792 -13.414 -4.594 1.00 96.50 70 GLY A CA 1
ATOM 502 C C . GLY A 1 70 ? 13.622 -14.296 -4.149 1.00 96.50 70 GLY A C 1
ATOM 503 O O . GLY A 1 70 ? 13.856 -15.338 -3.549 1.00 96.50 70 GLY A O 1
ATOM 504 N N . GLY A 1 71 ? 12.383 -13.911 -4.475 1.00 94.81 71 GLY A N 1
ATOM 505 C CA . GLY A 1 71 ? 11.187 -14.692 -4.147 1.00 94.81 71 GLY A CA 1
ATOM 506 C C . GLY A 1 71 ? 10.694 -14.479 -2.716 1.00 94.81 71 GLY A C 1
ATOM 507 O O . GLY A 1 71 ? 9.987 -15.333 -2.192 1.00 94.81 71 GLY A O 1
ATOM 508 N N . PHE A 1 72 ? 11.069 -13.363 -2.081 1.00 89.38 72 PHE A N 1
ATOM 509 C CA . PHE A 1 72 ? 10.532 -12.991 -0.775 1.00 89.38 72 PHE A CA 1
ATOM 510 C C . PHE A 1 72 ? 9.120 -12.435 -0.931 1.00 89.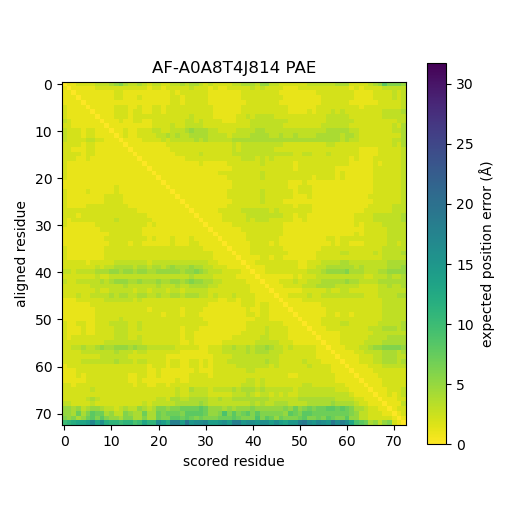38 72 PHE A C 1
ATOM 512 O O . PHE A 1 72 ? 8.858 -11.648 -1.846 1.00 89.38 72 PHE A O 1
ATOM 519 N N . GLN A 1 73 ? 8.243 -12.842 -0.021 1.00 72.12 73 GLN A N 1
ATOM 520 C CA . GLN A 1 73 ? 6.862 -12.389 0.096 1.00 72.12 73 GLN A CA 1
ATOM 521 C C . GLN A 1 73 ? 6.666 -11.816 1.497 1.00 72.12 73 GLN A C 1
ATOM 523 O O . GLN A 1 73 ? 7.187 -12.452 2.443 1.00 72.12 73 GLN A O 1
#

Mean predicted aligned error: 2.26 Å

Solvent-accessible surface area (backbone atoms only — not comparable to full-atom values): 4560 Å² total; per-residue (Å²): 93,61,41,62,47,58,77,76,47,81,61,61,89,53,38,63,61,53,51,51,53,51,50,54,49,21,39,77,67,23,36,47,66,27,16,42,89,57,85,75,84,49,88,90,60,78,71,65,43,41,57,60,50,66,42,83,44,92,38,92,76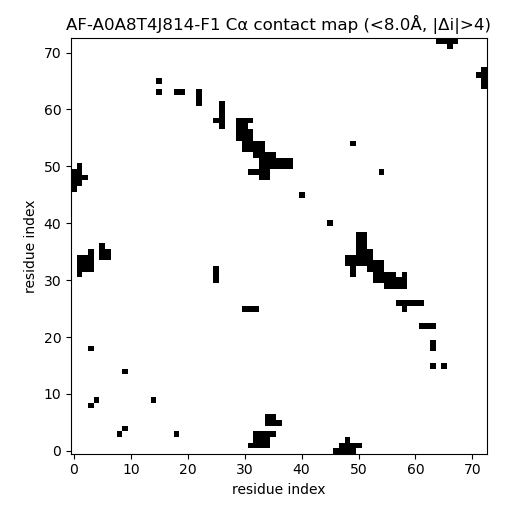,85,85,88,86,66,74,46,91,93,80,46,104

Sequence (73 aa):
VSSIKSMIGHSLGAIGSIEVAACALAIENNVVPPTANLHEADPECDLDYVPNEARELQVDNVLSVGSGFGGFQ

pLDDT: mean 97.36, std 3.3, range [72.12, 98.75]

Secondary structure (DSSP, 8-state):
---THHHH---GGGHHHHHHHHHHHHHHHTEEPPBTT--S--TT--S---BSS-EE---S-------BTTTB-

Foldseek 3Di:
DEDCCQPVNDPAPCVQVVVVVVLVVCQVQQKADANEPCDDDDPVRPDCHRYHDIDRHNDPDDDDDDAHPPGRD

Radius of gyration: 12.78 Å; Cα contacts (8 Å, |Δi|>4): 93; chains: 1; bounding box: 30×24×30 Å

InterPro domains:
  IPR000794 Beta-ketoacyl synthase [PTHR11712] (1-71)
  IPR014031 Beta-ketoacyl synthase, C-terminal domain [PF02801] (1-38)
  IPR016039 Thiolase-like [G3DSA:3.40.47.10] (1-73)
  IPR016039 Thiolase-like [SSF53901] (1-72)

Organism: NCBI:txid299421